Protein AF-A0A1W9WMS8-F1 (afdb_monomer)

Foldseek 3Di:
DDDDPPDPDPPVCPPQDPDQWDWDADPQKIDTPPRDIDGNPPVCVPHDDDDDGDDDDDDDD

Solvent-accessible surface area (backbone atoms only — not comparable to full-atom values): 4540 Å² total; per-residue (Å²): 136,83,80,76,75,82,72,83,74,84,57,94,63,82,78,72,75,86,73,92,66,70,68,49,78,54,100,64,30,36,39,42,68,90,85,44,67,49,72,54,57,80,92,51,66,97,54,91,80,89,78,84,84,86,77,85,75,83,76,86,126

Sequence (61 aa):
MRPKPPRFKKKQYDNLIYDYQAFSVKDGVVHLEKDLSFPLPKQLVGKTIKQLEIVPKYRHF

Structure (mmCIF, N/CA/C/O backbone):
data_AF-A0A1W9WMS8-F1
#
_entry.id   AF-A0A1W9WMS8-F1
#
loop_
_atom_site.group_PDB
_atom_site.id
_atom_site.type_symbol
_atom_site.label_atom_id
_atom_site.label_alt_id
_atom_site.label_comp_id
_atom_site.label_asym_id
_atom_site.label_entity_id
_atom_site.label_seq_id
_atom_site.pdbx_PDB_ins_code
_atom_site.Cartn_x
_atom_site.Cartn_y
_atom_site.Cartn_z
_atom_site.occupancy
_atom_site.B_iso_or_equiv
_atom_site.auth_seq_id
_atom_site.auth_comp_id
_atom_site.auth_asym_id
_atom_site.auth_atom_id
_atom_site.pdbx_PDB_model_num
ATOM 1 N N . MET A 1 1 ? -3.158 -29.935 -46.191 1.00 49.00 1 MET A N 1
ATOM 2 C CA . MET A 1 1 ? -3.551 -28.597 -45.691 1.00 49.00 1 MET A CA 1
ATOM 3 C C . MET A 1 1 ? -2.604 -28.210 -44.563 1.00 49.00 1 MET A C 1
ATOM 5 O O . MET A 1 1 ? -2.447 -29.004 -43.648 1.00 49.00 1 MET A O 1
ATOM 9 N N . ARG A 1 2 ? -1.914 -27.062 -44.641 1.00 63.88 2 ARG A N 1
ATOM 10 C CA . ARG A 1 2 ? -1.082 -26.574 -43.524 1.00 63.88 2 ARG A CA 1
ATOM 11 C C . ARG A 1 2 ? -1.993 -25.917 -42.475 1.00 63.88 2 ARG A C 1
ATOM 13 O O . ARG A 1 2 ? -2.872 -25.151 -42.878 1.00 63.88 2 ARG A O 1
ATOM 20 N N . PRO A 1 3 ? -1.826 -26.196 -41.170 1.00 66.12 3 PRO A N 1
ATOM 21 C CA . PRO A 1 3 ? -2.609 -25.524 -40.141 1.00 66.12 3 PRO A CA 1
ATOM 22 C C . PRO A 1 3 ? -2.293 -24.026 -40.180 1.00 66.12 3 PRO A C 1
ATOM 24 O O . PRO A 1 3 ? -1.133 -23.629 -40.305 1.00 66.12 3 PRO A O 1
ATOM 27 N N . LYS A 1 4 ? -3.331 -23.184 -40.126 1.00 66.38 4 LYS A N 1
ATOM 28 C CA . LYS A 1 4 ? -3.138 -21.733 -40.020 1.00 66.38 4 LYS A CA 1
ATOM 29 C C . LYS A 1 4 ? -2.326 -21.448 -38.750 1.00 66.38 4 LYS A C 1
ATOM 31 O O . LYS A 1 4 ? -2.652 -22.028 -37.712 1.00 66.38 4 LYS A O 1
ATOM 36 N N . PRO A 1 5 ? -1.308 -20.570 -38.810 1.00 69.19 5 PRO A N 1
ATOM 37 C CA . PRO A 1 5 ? -0.554 -20.199 -37.624 1.00 69.19 5 PRO A CA 1
ATOM 38 C C . PRO A 1 5 ? -1.523 -19.660 -36.566 1.00 69.19 5 PRO A C 1
ATOM 40 O O . PRO A 1 5 ? -2.492 -18.971 -36.924 1.00 69.19 5 PRO A O 1
ATOM 43 N N . PRO A 1 6 ? -1.319 -20.004 -35.283 1.00 66.12 6 PRO A N 1
ATOM 44 C CA . PRO A 1 6 ? -2.196 -19.559 -34.217 1.00 66.12 6 PRO A CA 1
ATOM 45 C C . PRO A 1 6 ? -2.262 -18.034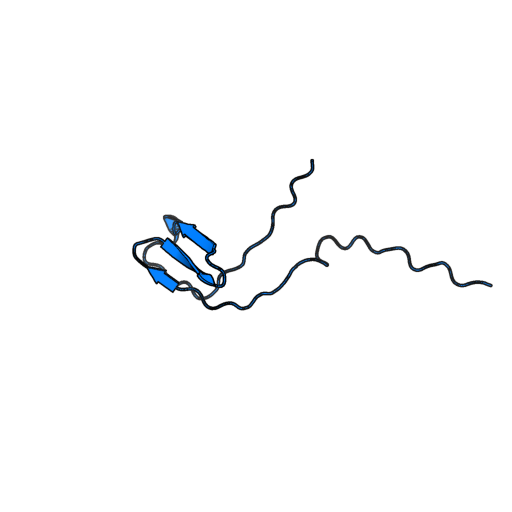 -34.262 1.00 66.12 6 PRO A C 1
ATOM 47 O O . PRO A 1 6 ? -1.254 -17.342 -34.134 1.00 66.12 6 PRO A O 1
ATOM 50 N N . ARG A 1 7 ? -3.464 -17.499 -34.505 1.00 64.88 7 ARG A N 1
ATOM 51 C CA . ARG A 1 7 ? -3.698 -16.061 -34.391 1.00 64.88 7 ARG A CA 1
ATOM 52 C C . ARG A 1 7 ? -3.377 -15.688 -32.951 1.00 64.88 7 ARG A C 1
ATOM 54 O O . ARG A 1 7 ? -4.057 -16.170 -32.047 1.00 64.88 7 ARG A O 1
ATOM 61 N N . PHE A 1 8 ? -2.355 -14.854 -32.766 1.00 63.97 8 PHE A N 1
ATOM 62 C CA . PHE A 1 8 ? -2.016 -14.249 -31.484 1.00 63.97 8 PHE A CA 1
ATOM 63 C C . PHE A 1 8 ? -3.297 -13.645 -30.899 1.00 63.97 8 PHE A C 1
ATOM 65 O O . PHE A 1 8 ? -3.851 -12.684 -31.445 1.00 63.97 8 PHE A O 1
ATOM 72 N N . LYS A 1 9 ? -3.858 -14.285 -29.869 1.00 62.59 9 LYS A N 1
ATOM 73 C CA . LYS A 1 9 ? -5.098 -13.813 -29.262 1.00 62.59 9 LYS A CA 1
ATOM 74 C C . LYS A 1 9 ? -4.735 -12.603 -28.415 1.00 62.59 9 LYS A C 1
ATOM 76 O O . LYS A 1 9 ? -4.058 -12.737 -27.411 1.00 62.59 9 LYS A O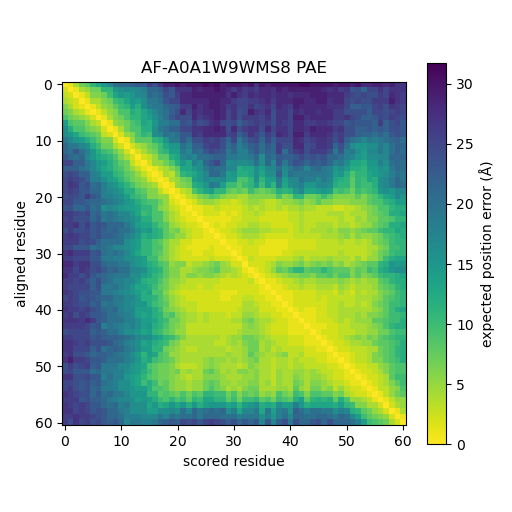 1
ATOM 81 N N . LYS A 1 10 ? -5.198 -11.419 -28.821 1.00 59.03 10 LYS A N 1
ATOM 82 C CA . LYS A 1 10 ? -5.126 -10.189 -28.021 1.00 59.03 10 LYS A CA 1
ATOM 83 C C . LYS A 1 10 ? -6.136 -10.266 -26.872 1.00 59.03 10 LYS A C 1
ATOM 85 O O . LYS A 1 10 ? -7.115 -9.523 -26.871 1.00 59.03 10 LYS A O 1
ATOM 90 N N . LYS A 1 11 ? -5.994 -11.205 -25.936 1.00 58.34 11 LYS A N 1
ATOM 91 C CA . LYS A 1 11 ? -6.764 -11.101 -24.695 1.00 58.34 11 LYS A CA 1
ATOM 92 C C . LYS A 1 11 ? -6.097 -10.019 -23.855 1.00 58.34 11 LYS A C 1
ATOM 94 O O . LYS A 1 11 ? -4.938 -10.125 -23.486 1.00 58.34 11 LYS A O 1
ATOM 99 N N . GLN A 1 12 ? -6.846 -8.955 -23.590 1.00 56.59 12 GLN A N 1
ATOM 100 C CA . GLN A 1 12 ? -6.403 -7.761 -22.863 1.00 56.59 12 GLN A CA 1
ATOM 101 C C . GLN A 1 12 ? -5.900 -8.059 -21.434 1.00 56.59 12 GLN A C 1
ATOM 103 O O . GLN A 1 12 ? -5.264 -7.212 -20.818 1.00 56.59 12 GLN A O 1
ATOM 108 N N . TYR A 1 13 ? -6.162 -9.266 -20.931 1.00 52.41 13 TYR A N 1
ATOM 109 C CA . TYR A 1 13 ? -5.922 -9.686 -19.555 1.00 52.41 13 TYR A CA 1
ATOM 110 C C . TYR A 1 13 ? -4.767 -10.689 -19.396 1.00 52.41 13 TYR A C 1
ATOM 112 O O . TYR A 1 13 ? -4.481 -11.082 -18.272 1.00 52.41 13 TYR A O 1
ATOM 120 N N . ASP A 1 14 ? -4.080 -11.085 -20.478 1.00 53.09 14 ASP A N 1
ATOM 121 C CA . ASP A 1 14 ? -3.004 -12.098 -20.416 1.00 53.09 14 ASP A CA 1
ATOM 122 C C . ASP A 1 14 ? -1.754 -11.629 -19.635 1.00 53.09 14 ASP A C 1
ATOM 124 O O . ASP A 1 14 ? -0.875 -12.432 -19.341 1.00 53.09 14 ASP A O 1
ATOM 128 N N . ASN A 1 15 ? -1.683 -10.349 -19.251 1.00 54.69 15 ASN A N 1
ATOM 129 C CA . ASN A 1 15 ? -0.572 -9.766 -18.491 1.00 54.69 15 ASN A CA 1
ATOM 130 C C . ASN A 1 15 ? -0.929 -9.450 -17.026 1.00 54.69 15 ASN A C 1
ATOM 132 O O . ASN A 1 15 ? -0.196 -8.708 -16.368 1.00 54.69 15 ASN A O 1
ATOM 136 N N . LEU A 1 16 ? -2.064 -9.942 -16.515 1.00 54.94 16 LEU A N 1
ATOM 137 C CA . LEU A 1 16 ? -2.382 -9.814 -15.093 1.00 54.94 16 LEU A CA 1
ATOM 138 C C . LEU A 1 16 ? -1.447 -10.734 -14.298 1.00 54.94 16 LEU A C 1
ATOM 140 O O . LEU A 1 16 ? -1.640 -11.946 -14.236 1.00 54.94 16 LEU A O 1
ATOM 144 N N . ILE A 1 17 ? -0.396 -10.150 -13.726 1.00 56.66 17 ILE A N 1
ATOM 145 C CA . ILE A 1 17 ? 0.479 -10.833 -12.777 1.00 56.66 17 ILE A CA 1
ATOM 146 C C . ILE A 1 1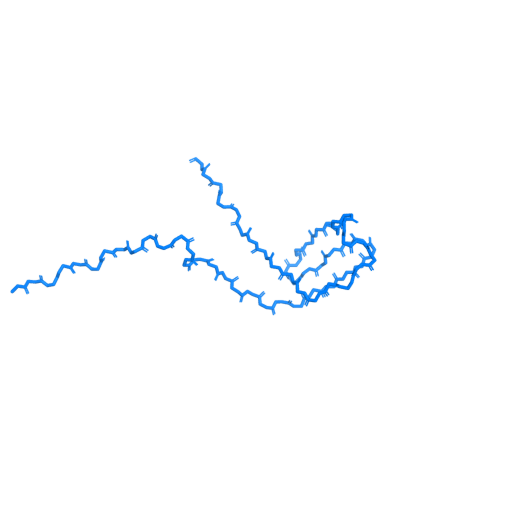7 ? -0.224 -10.784 -11.420 1.00 56.66 17 ILE A C 1
ATOM 148 O O . ILE A 1 17 ? -0.313 -9.725 -10.801 1.00 56.66 17 ILE A O 1
ATOM 152 N N . TYR A 1 18 ? -0.733 -11.929 -10.969 1.00 51.84 18 TYR A N 1
ATOM 153 C CA . TYR A 1 18 ? -1.267 -12.086 -9.619 1.00 51.84 18 TYR A CA 1
ATOM 154 C C . TYR A 1 18 ? -0.104 -12.304 -8.648 1.00 51.84 18 TYR A C 1
ATOM 156 O O . TYR A 1 18 ? 0.315 -13.436 -8.411 1.00 51.84 18 TYR A O 1
ATOM 164 N N . ASP A 1 19 ? 0.456 -11.209 -8.135 1.00 61.84 19 ASP A N 1
ATOM 165 C CA . ASP A 1 19 ? 1.487 -11.247 -7.096 1.00 61.84 19 ASP A CA 1
ATOM 166 C C . ASP A 1 19 ? 0.796 -11.141 -5.726 1.00 61.84 19 ASP A C 1
ATOM 168 O O . ASP A 1 19 ? 0.345 -10.068 -5.318 1.00 61.84 19 ASP A O 1
ATOM 172 N N . TYR A 1 20 ? 0.638 -12.279 -5.043 1.00 63.78 20 TYR A N 1
ATOM 173 C CA . TYR A 1 20 ? 0.080 -12.339 -3.689 1.00 63.78 20 TYR A CA 1
ATOM 174 C C . TYR A 1 20 ? 1.155 -11.939 -2.673 1.00 63.78 20 TYR A C 1
ATOM 176 O O . TYR A 1 20 ? 1.685 -12.779 -1.949 1.00 63.78 20 TYR A O 1
ATOM 184 N N . GLN A 1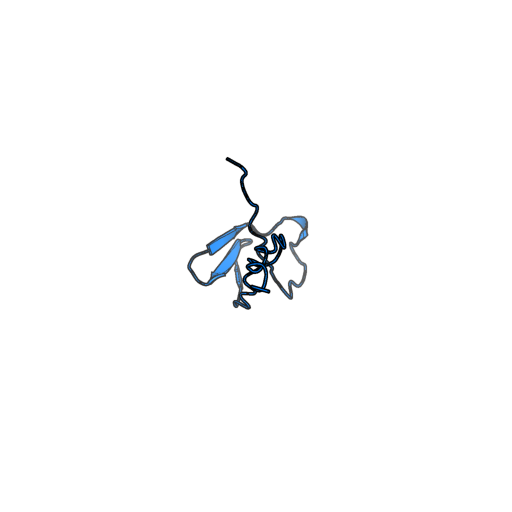 21 ? 1.493 -10.653 -2.653 1.00 69.69 21 GLN A N 1
ATOM 185 C CA . GLN A 1 21 ? 2.499 -10.105 -1.746 1.00 69.69 21 GLN A CA 1
ATOM 186 C C . GLN A 1 21 ? 1.904 -9.748 -0.391 1.00 69.69 21 GLN A C 1
ATOM 188 O O . GLN A 1 21 ? 0.746 -9.319 -0.289 1.00 69.69 21 GLN A O 1
ATOM 193 N N . ALA A 1 22 ? 2.723 -9.860 0.653 1.00 77.50 22 ALA A N 1
ATOM 194 C CA . ALA A 1 22 ? 2.380 -9.262 1.928 1.00 77.50 22 ALA A CA 1
ATOM 195 C C . ALA A 1 22 ? 2.412 -7.730 1.801 1.00 77.50 22 ALA A C 1
ATOM 197 O O . ALA A 1 22 ? 3.259 -7.149 1.122 1.00 77.50 22 ALA A O 1
ATOM 198 N N . PHE A 1 23 ? 1.484 -7.059 2.479 1.00 85.25 23 PHE A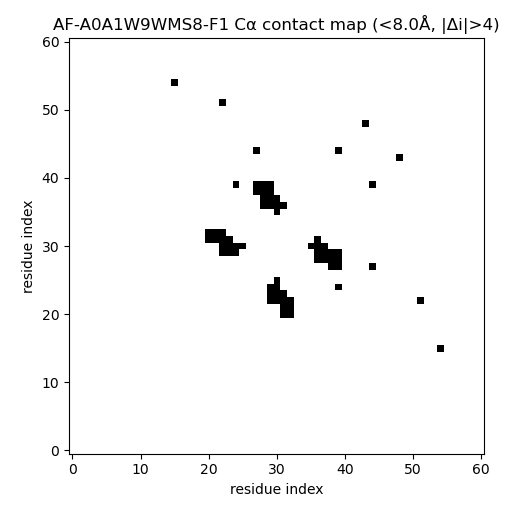 N 1
ATOM 199 C CA . PHE A 1 23 ? 1.494 -5.608 2.613 1.00 85.25 23 PHE A CA 1
ATOM 200 C C . PHE A 1 23 ? 1.364 -5.226 4.083 1.00 85.25 23 PHE A C 1
ATOM 202 O O . PHE A 1 23 ? 0.795 -5.962 4.893 1.00 85.25 23 PHE A O 1
ATOM 209 N N . SER A 1 24 ? 1.873 -4.049 4.427 1.00 87.56 24 SER A N 1
ATOM 210 C CA . SER A 1 24 ? 1.677 -3.450 5.744 1.00 87.56 24 SER A CA 1
ATOM 211 C C . SER A 1 24 ? 1.198 -2.014 5.603 1.00 87.56 24 SER A C 1
ATOM 213 O O . SER A 1 24 ? 1.488 -1.337 4.618 1.00 87.56 24 SER A O 1
ATOM 215 N N . VAL A 1 25 ? 0.425 -1.552 6.582 1.00 87.44 25 VAL A N 1
ATOM 216 C CA . VAL A 1 25 ? -0.033 -0.165 6.646 1.00 87.44 25 VAL A CA 1
ATOM 217 C C . VAL A 1 25 ? 0.571 0.463 7.887 1.00 87.44 25 VAL A C 1
ATOM 219 O O . VAL A 1 25 ? 0.307 0.005 8.999 1.00 87.44 25 VAL A O 1
ATOM 222 N N . LYS A 1 26 ? 1.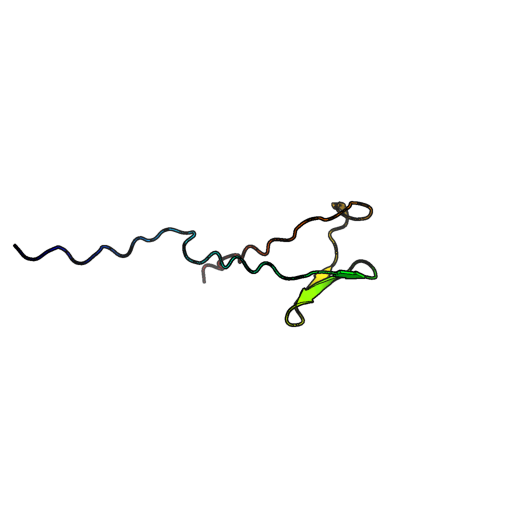384 1.499 7.699 1.00 88.19 26 LYS A N 1
ATOM 223 C CA . LYS A 1 26 ? 2.063 2.209 8.781 1.00 88.19 26 LYS A CA 1
ATOM 224 C C . LYS A 1 26 ? 1.978 3.705 8.527 1.00 88.19 26 LYS A C 1
ATOM 226 O O . LYS A 1 26 ? 2.197 4.145 7.407 1.00 88.19 26 LYS A O 1
ATOM 231 N N . ASP A 1 27 ? 1.601 4.472 9.546 1.00 88.00 27 ASP A N 1
ATOM 232 C CA . ASP A 1 27 ? 1.557 5.942 9.495 1.00 88.00 27 ASP A CA 1
ATOM 233 C C . ASP A 1 27 ? 0.781 6.513 8.285 1.00 88.00 27 ASP A C 1
ATOM 235 O O . ASP A 1 27 ? 1.122 7.549 7.724 1.00 88.00 27 ASP A O 1
ATOM 239 N N . GLY A 1 28 ? -0.285 5.822 7.856 1.00 87.81 28 GLY A N 1
ATOM 240 C CA . GLY A 1 28 ? -1.095 6.227 6.700 1.00 87.81 28 GLY A CA 1
ATOM 241 C C . GLY A 1 28 ? -0.462 5.930 5.335 1.00 87.81 28 GLY A C 1
ATOM 242 O O . GLY A 1 28 ? -0.955 6.417 4.318 1.00 87.81 28 GLY A O 1
ATOM 243 N N . VAL A 1 29 ? 0.593 5.120 5.292 1.00 90.56 29 VAL A N 1
ATOM 244 C CA . VAL A 1 29 ? 1.267 4.656 4.077 1.00 90.56 29 VAL A CA 1
ATOM 245 C C . VAL A 1 29 ? 1.103 3.147 3.955 1.00 90.56 29 VAL A C 1
ATOM 247 O O . VAL A 1 29 ? 1.208 2.409 4.935 1.00 90.56 29 VAL A O 1
ATOM 250 N N . VAL A 1 30 ? 0.815 2.690 2.740 1.00 88.88 30 VAL A N 1
ATOM 251 C CA . VAL A 1 30 ? 0.817 1.271 2.395 1.00 88.88 30 VAL A CA 1
ATOM 252 C C . VAL A 1 30 ? 2.193 0.919 1.853 1.00 88.88 30 VAL A C 1
ATOM 254 O O . VAL A 1 30 ? 2.655 1.528 0.887 1.00 88.88 30 VAL A O 1
ATOM 257 N N . HIS A 1 31 ? 2.827 -0.068 2.473 1.00 88.56 31 HIS A N 1
ATOM 258 C CA . HIS A 1 31 ? 4.096 -0.639 2.052 1.00 88.56 31 HIS A CA 1
ATOM 259 C C . HIS A 1 31 ? 3.858 -2.032 1.480 1.00 88.56 31 HIS A C 1
ATOM 261 O O . HIS A 1 31 ? 3.244 -2.881 2.133 1.00 88.56 31 HIS A O 1
ATOM 267 N N . LEU A 1 32 ? 4.356 -2.246 0.272 1.00 85.50 32 LEU A N 1
ATOM 268 C CA . LEU A 1 32 ? 4.411 -3.532 -0.408 1.00 85.50 32 LEU A CA 1
ATOM 269 C C . LEU A 1 32 ? 5.856 -4.034 -0.429 1.00 85.50 32 LEU A C 1
ATOM 271 O O . LEU A 1 32 ? 6.800 -3.302 -0.120 1.00 85.50 32 LEU A O 1
ATOM 275 N N . GLU A 1 33 ? 6.031 -5.285 -0.830 1.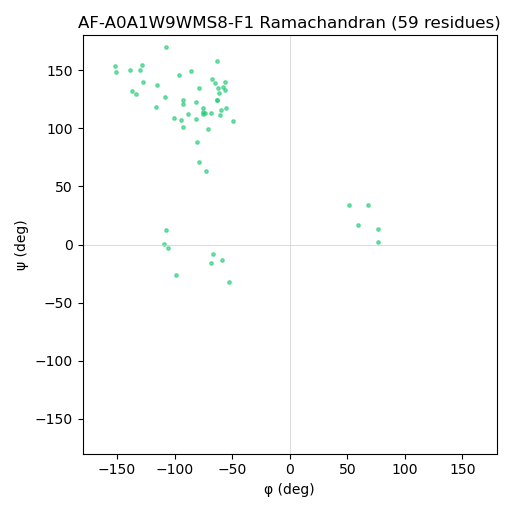00 76.56 33 GLU A N 1
ATOM 276 C CA . GLU A 1 33 ? 7.347 -5.828 -1.146 1.00 76.56 33 GLU A CA 1
ATOM 277 C C . GLU A 1 33 ? 7.969 -5.087 -2.354 1.00 76.56 33 GLU A C 1
ATOM 279 O O . GLU A 1 33 ? 7.265 -4.483 -3.166 1.00 76.56 33 GLU A O 1
ATOM 284 N N . LYS A 1 34 ? 9.304 -5.138 -2.489 1.00 78.75 34 LYS A N 1
ATOM 285 C CA . LYS A 1 34 ? 10.082 -4.474 -3.565 1.00 78.75 34 LYS A CA 1
ATOM 286 C C . LYS A 1 34 ? 10.090 -2.932 -3.498 1.00 78.75 34 LYS A C 1
ATOM 288 O O . LYS A 1 34 ? 10.105 -2.275 -4.535 1.00 78.75 34 LYS A O 1
ATOM 293 N N . ASP A 1 35 ? 10.068 -2.366 -2.288 1.00 80.44 35 ASP A N 1
ATOM 294 C CA . ASP A 1 35 ? 10.138 -0.915 -2.015 1.00 80.44 35 ASP A CA 1
ATOM 295 C C . ASP A 1 35 ? 9.008 -0.078 -2.640 1.00 80.44 35 ASP A C 1
ATOM 297 O O . ASP A 1 35 ? 9.083 1.153 -2.724 1.00 80.44 35 ASP A O 1
ATOM 301 N N . LEU A 1 36 ? 7.916 -0.725 -3.051 1.00 83.88 36 LEU A N 1
ATOM 302 C CA . LEU A 1 36 ? 6.749 -0.031 -3.562 1.00 83.88 36 LEU A CA 1
ATOM 303 C C . LEU A 1 36 ? 5.903 0.472 -2.390 1.00 83.88 36 LEU A C 1
ATOM 305 O O . LEU A 1 36 ? 5.447 -0.292 -1.540 1.00 83.88 36 LEU A O 1
ATOM 309 N N . SER A 1 37 ? 5.672 1.779 -2.344 1.00 89.19 37 SER A N 1
ATOM 310 C CA . SER A 1 37 ? 4.825 2.391 -1.325 1.00 89.19 37 SER A CA 1
ATOM 311 C C . SER A 1 37 ? 3.934 3.469 -1.918 1.00 89.19 37 SER A C 1
ATOM 313 O O . SER A 1 37 ? 4.267 4.105 -2.920 1.00 89.19 37 SER A O 1
ATOM 315 N N . PHE A 1 38 ? 2.762 3.646 -1.318 1.00 89.00 38 PHE A N 1
ATOM 316 C CA . PHE A 1 38 ? 1.805 4.665 -1.732 1.00 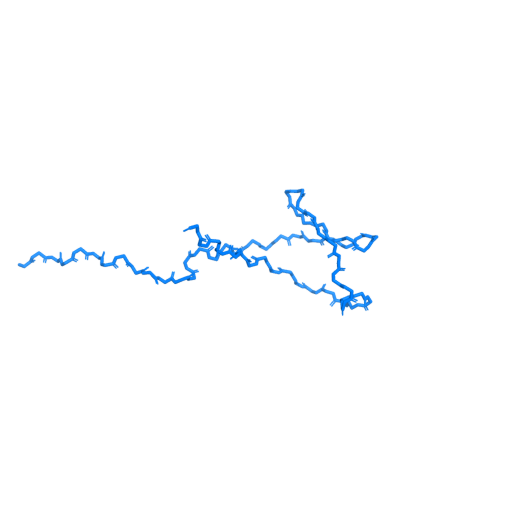89.00 38 PHE A CA 1
ATOM 317 C C . PHE A 1 38 ? 0.948 5.110 -0.540 1.00 89.00 38 PHE A C 1
ATOM 319 O O . PHE A 1 38 ? 0.758 4.349 0.413 1.00 89.00 38 PHE A O 1
ATOM 326 N N . PRO A 1 39 ? 0.428 6.348 -0.556 1.00 92.19 39 PRO A N 1
ATOM 327 C CA . PRO A 1 39 ? -0.404 6.842 0.531 1.00 92.19 39 PRO A CA 1
ATOM 328 C C 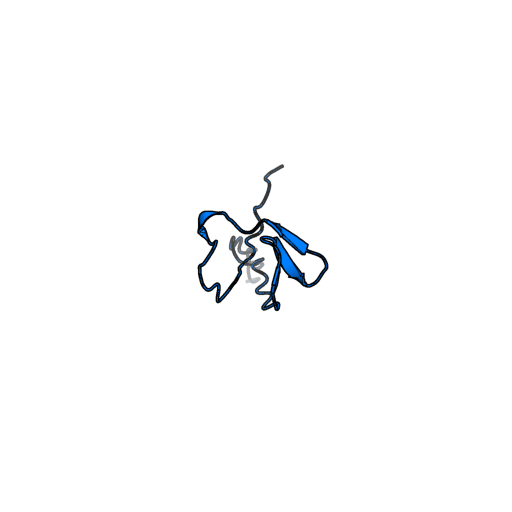. PRO A 1 39 ? -1.711 6.052 0.621 1.00 92.19 39 PRO A C 1
ATOM 330 O O . PRO A 1 39 ? -2.356 5.776 -0.395 1.00 92.19 39 PRO A O 1
ATOM 333 N N . LEU A 1 40 ? -2.137 5.740 1.845 1.00 90.31 40 LEU A N 1
ATOM 334 C CA . LEU A 1 40 ? -3.422 5.105 2.086 1.00 90.31 40 LEU A CA 1
ATOM 335 C C . LEU A 1 40 ? -4.548 6.050 1.627 1.00 90.31 40 LEU A C 1
ATOM 337 O O . LEU A 1 40 ? -4.637 7.185 2.108 1.00 90.31 40 LEU A O 1
ATOM 341 N N . PRO A 1 41 ? -5.448 5.610 0.730 1.00 89.81 41 PRO A N 1
ATOM 342 C CA . PRO A 1 41 ? -6.589 6.418 0.331 1.00 89.81 41 PRO A CA 1
ATOM 343 C C . PRO A 1 41 ? -7.430 6.820 1.545 1.00 89.81 41 PRO A C 1
ATOM 345 O O . PRO A 1 41 ? -7.808 5.974 2.355 1.00 89.81 41 PRO A O 1
ATOM 348 N N . LYS A 1 42 ? -7.794 8.105 1.642 1.00 90.31 42 LYS A N 1
ATOM 349 C CA . LYS A 1 42 ? -8.562 8.657 2.778 1.00 90.31 42 LYS A CA 1
ATOM 350 C C . LYS A 1 42 ? -9.850 7.876 3.077 1.00 90.31 42 LYS A C 1
ATOM 352 O O . LYS A 1 42 ? -10.248 7.754 4.226 1.00 90.31 42 LYS A O 1
ATOM 357 N N . GLN A 1 43 ? -10.474 7.310 2.044 1.00 90.19 43 GLN A N 1
ATOM 358 C CA . GLN A 1 43 ? -11.703 6.511 2.136 1.00 90.19 43 GLN A CA 1
ATOM 359 C C . GLN A 1 43 ? -11.524 5.159 2.852 1.00 90.19 43 GLN A C 1
ATOM 361 O O . GLN A 1 43 ? -12.515 4.523 3.223 1.00 90.19 43 GLN A O 1
ATOM 366 N N . LEU A 1 44 ? -10.279 4.702 3.010 1.00 87.56 44 LEU A N 1
ATOM 367 C CA . LEU A 1 44 ? -9.915 3.426 3.624 1.00 87.56 44 LEU A CA 1
ATOM 368 C C . LEU A 1 44 ? -9.334 3.589 5.037 1.00 87.56 44 LEU A C 1
ATOM 370 O O . LEU A 1 44 ? -9.071 2.589 5.701 1.00 87.56 44 LEU A O 1
ATOM 374 N N . VAL A 1 45 ? -9.167 4.823 5.525 1.00 88.62 45 VAL A N 1
ATOM 375 C CA . VAL A 1 45 ? -8.711 5.092 6.897 1.00 88.62 45 VAL A CA 1
ATOM 376 C C . VAL A 1 45 ? -9.715 4.510 7.897 1.00 88.62 45 VAL A C 1
ATOM 378 O O . VAL A 1 45 ? -10.920 4.722 7.774 1.00 88.62 45 VAL A O 1
ATOM 381 N N . GLY A 1 46 ? -9.216 3.748 8.873 1.00 87.25 46 GLY A N 1
ATOM 382 C CA . GLY A 1 46 ? -10.036 3.080 9.891 1.00 87.25 46 GLY A CA 1
ATOM 383 C C . GLY A 1 46 ? -10.762 1.818 9.411 1.00 87.25 46 GLY A C 1
ATOM 384 O O . GLY A 1 46 ? -11.490 1.208 10.191 1.00 87.25 46 GLY A O 1
ATOM 385 N N . LYS A 1 47 ? -10.575 1.399 8.152 1.00 88.62 47 LYS A N 1
ATOM 386 C CA . LYS A 1 47 ? -11.150 0.155 7.625 1.00 88.62 47 LYS A CA 1
ATOM 387 C C . LYS A 1 47 ? -10.142 -0.989 7.688 1.00 88.62 47 LYS A C 1
ATOM 389 O O . LYS A 1 47 ? -8.951 -0.798 7.462 1.00 88.62 47 LYS A O 1
ATOM 394 N N . THR A 1 48 ? -10.633 -2.203 7.926 1.00 86.88 48 THR A N 1
ATOM 395 C CA . THR A 1 48 ? -9.820 -3.419 7.808 1.00 86.88 48 THR A CA 1
ATOM 396 C C . THR A 1 48 ? -9.615 -3.763 6.335 1.00 86.88 48 THR A C 1
ATOM 398 O O . THR A 1 48 ? -10.562 -4.119 5.633 1.00 86.88 48 THR A O 1
ATOM 401 N N . ILE A 1 49 ? -8.372 -3.676 5.868 1.00 83.75 49 ILE A N 1
ATOM 402 C CA . ILE A 1 49 ? -7.978 -4.026 4.500 1.00 83.75 49 ILE A CA 1
ATOM 403 C C . ILE A 1 49 ? -7.525 -5.484 4.508 1.00 83.75 49 ILE A C 1
ATOM 405 O O . ILE A 1 49 ? -6.611 -5.839 5.244 1.00 83.75 49 ILE A O 1
ATOM 409 N N . LYS A 1 50 ? -8.181 -6.335 3.713 1.00 84.25 50 LYS A N 1
ATOM 410 C CA . LYS A 1 50 ? -7.865 -7.774 3.634 1.00 84.25 50 LYS A CA 1
ATOM 411 C C . LYS A 1 50 ? -6.993 -8.140 2.436 1.00 84.25 50 LYS A C 1
ATOM 413 O O . LYS A 1 50 ? -6.302 -9.147 2.476 1.00 84.25 50 LYS A O 1
ATOM 418 N N . GLN A 1 51 ? -7.068 -7.349 1.370 1.00 81.81 51 GLN A N 1
ATOM 419 C CA . GLN A 1 51 ? -6.415 -7.626 0.098 1.00 81.81 51 GLN A CA 1
ATOM 420 C C . GLN A 1 51 ? -6.081 -6.312 -0.602 1.00 81.81 51 GLN A C 1
ATOM 422 O O . GLN A 1 51 ? -6.823 -5.332 -0.477 1.00 81.81 51 GLN A O 1
ATOM 427 N N . LEU A 1 52 ? -4.988 -6.327 -1.360 1.00 79.38 52 LEU A N 1
ATOM 428 C CA . LEU A 1 52 ? -4.585 -5.257 -2.255 1.00 79.38 52 LEU A CA 1
ATOM 429 C C . LEU A 1 52 ? -4.325 -5.825 -3.652 1.00 79.38 52 LEU A C 1
ATOM 431 O O . LEU A 1 52 ? -3.753 -6.902 -3.769 1.00 79.38 52 LEU A O 1
ATOM 435 N N . GLU A 1 53 ? -4.730 -5.108 -4.698 1.00 79.12 53 GLU A N 1
ATOM 436 C CA . GLU A 1 53 ? -4.466 -5.492 -6.087 1.00 79.12 53 GLU A CA 1
ATOM 437 C C . GLU A 1 53 ? -3.949 -4.278 -6.860 1.00 79.12 53 GLU A C 1
ATOM 439 O O . GLU A 1 53 ? -4.540 -3.196 -6.817 1.00 79.12 53 GLU A O 1
ATOM 444 N N . ILE A 1 54 ? -2.825 -4.453 -7.555 1.00 75.81 54 ILE A N 1
ATOM 445 C CA . ILE A 1 54 ? -2.205 -3.407 -8.367 1.00 75.81 54 ILE A CA 1
ATOM 446 C C . ILE A 1 54 ? -2.576 -3.675 -9.816 1.00 75.81 54 ILE A C 1
ATOM 448 O O . ILE A 1 54 ? -2.070 -4.607 -10.434 1.00 75.81 54 ILE A O 1
ATOM 452 N N . VAL A 1 55 ? -3.447 -2.837 -10.371 1.00 77.31 55 VAL A N 1
ATOM 453 C CA . VAL A 1 55 ? -3.840 -2.941 -11.777 1.00 77.31 55 VAL A CA 1
ATOM 454 C C . VAL A 1 55 ? -2.950 -2.007 -12.603 1.00 77.31 55 VAL A C 1
ATOM 456 O O . VAL A 1 55 ? -3.121 -0.784 -12.522 1.00 77.31 55 VAL A O 1
ATOM 459 N N . PRO A 1 56 ? -1.991 -2.527 -13.394 1.00 72.25 56 PRO A N 1
ATOM 460 C CA . PRO A 1 56 ? -1.164 -1.689 -14.247 1.00 72.25 56 PRO A CA 1
ATOM 461 C C . PRO A 1 56 ? -2.047 -0.995 -15.283 1.00 72.25 56 PRO A C 1
ATOM 463 O O . PRO A 1 56 ? -2.785 -1.629 -16.039 1.00 72.25 56 PRO A O 1
ATOM 466 N N . LYS A 1 57 ? -1.976 0.334 -15.332 1.00 72.62 57 LYS A N 1
ATOM 467 C CA . LYS A 1 57 ? -2.690 1.111 -16.343 1.00 72.62 57 LYS A CA 1
ATOM 468 C C . LYS A 1 57 ? -1.795 1.231 -17.572 1.00 72.62 57 LYS A C 1
ATOM 470 O O . LYS A 1 57 ? -0.765 1.900 -17.520 1.00 72.62 57 LYS A O 1
ATOM 475 N N . TYR A 1 58 ? -2.181 0.596 -18.677 1.00 61.97 58 TYR A N 1
ATOM 476 C CA . TYR A 1 58 ? -1.492 0.779 -19.954 1.00 61.97 58 TYR A CA 1
ATOM 477 C C . TYR A 1 58 ? -1.585 2.253 -20.369 1.00 61.97 58 TYR A C 1
ATOM 479 O O . TYR A 1 58 ? -2.668 2.752 -20.677 1.00 61.97 58 TYR A O 1
ATOM 487 N N . ARG A 1 59 ? -0.454 2.968 -20.358 1.00 58.25 59 ARG A N 1
ATOM 488 C CA . ARG A 1 59 ? -0.331 4.235 -21.084 1.00 58.25 59 ARG A CA 1
ATOM 489 C C . ARG A 1 59 ? -0.225 3.891 -22.566 1.00 58.25 59 ARG A C 1
ATOM 491 O O . ARG A 1 59 ? 0.751 3.276 -22.983 1.00 58.25 59 ARG A O 1
ATOM 498 N N . HIS A 1 60 ? -1.239 4.262 -23.341 1.00 57.38 60 HIS A N 1
ATOM 499 C CA . HIS A 1 60 ? -1.077 4.403 -24.782 1.00 57.38 60 HIS A CA 1
ATOM 500 C C . HIS A 1 60 ? -0.155 5.607 -25.005 1.00 57.38 60 HIS A C 1
ATOM 502 O O . HIS A 1 60 ? -0.501 6.715 -24.596 1.00 57.38 60 HIS A O 1
ATOM 508 N N . PHE A 1 61 ? 1.042 5.342 -25.527 1.00 55.78 61 PHE A N 1
ATOM 509 C CA . PHE A 1 61 ? 1.941 6.358 -26.069 1.00 55.78 61 PHE A CA 1
ATOM 510 C C . PHE A 1 61 ? 1.515 6.705 -27.493 1.00 55.78 61 PHE A C 1
ATOM 512 O O . PHE A 1 61 ? 1.055 5.773 -28.196 1.00 55.78 61 PHE A O 1
#

pLDDT: mean 74.58, std 13.38, range [49.0, 92.19]

Radius of gyration: 18.43 Å; Cα contacts (8 Å, |Δi|>4): 34; chains: 1; bounding box: 22×37×56 Å

Mean predicted aligned error: 12.51 Å

Secondary structure (DSSP, 8-state):
-PPPPPP----TTTT-------EEEETTEEEESTT-EEEPPGGGTTS--------------